Protein AF-A0A2R6AMW9-F1 (afdb_monomer_lite)

Foldseek 3Di:
DDDPVVVVVVVVVVVVVVVPPPPPPPPVPPPPDDDDDDPDPDDDDDDDPPPDDDKDKDFDWWPPNVCPVVVVVCCVVVVDPDDDPVRCLVRTQDDPVVLVVVVVVCVVVPWDWDDADPSSGITITD

Radius of gyration: 27.25 Å; chains: 1; bounding box: 73×65×47 Å

Secondary structure (DSSP, 8-state):
---HHHHHHHHHHHHHHHTTS----------PPPP-SS---S----PPPTT----EEEEPPPTTGGGHHHHHHHHHTTSSPPPPHHHHHHHHSPPHHHHHHHHHHHHHTT--EEEE-TTSSEEEE-

InterPro domains:
  IPR015366 Peptidase S53, activation domain [PF09286] (45-123)

Organism: NCBI:txid1978157

Sequence (126 aa):
MFKPLSFVVLVIIASMVIATAPSASGSLGYTQASYVGPPLLGSAIKPLPANSEVWLSFFLPPSNSSSINFVAEQVSLKHFHPLSQDGLLGYYAPNQSEFNGVIHFLNSHGFKIVYVSPDRFSIEGY

Structure (mmCIF, N/CA/C/O backbone):
data_AF-A0A2R6AMW9-F1
#
_entry.id   AF-A0A2R6AMW9-F1
#
loop_
_atom_site.group_PDB
_atom_site.id
_atom_site.type_symbol
_atom_site.label_atom_id
_atom_site.label_alt_id
_atom_site.label_comp_id
_atom_site.label_asym_id
_atom_site.label_entity_id
_atom_site.label_seq_id
_atom_site.pdbx_PDB_ins_code
_atom_site.Cartn_x
_atom_site.Cartn_y
_atom_site.Cartn_z
_atom_site.occupancy
_atom_site.B_iso_or_equiv
_atom_site.auth_seq_id
_atom_site.auth_comp_id
_atom_site.auth_asym_id
_atom_site.auth_atom_id
_atom_site.pdbx_PDB_model_num
ATOM 1 N N . MET A 1 1 ? -53.251 40.409 -18.960 1.00 50.78 1 MET A N 1
ATOM 2 C CA . MET A 1 1 ? -54.215 40.466 -17.838 1.00 50.78 1 MET A CA 1
ATOM 3 C C . MET A 1 1 ? -54.373 39.055 -17.277 1.00 50.78 1 MET A C 1
ATOM 5 O O . MET A 1 1 ? -55.205 38.296 -17.757 1.00 50.78 1 MET A O 1
ATOM 9 N N . PHE A 1 2 ? -53.490 38.650 -16.358 1.00 47.31 2 PHE A N 1
ATOM 10 C CA . PHE A 1 2 ? -53.540 37.319 -15.743 1.00 47.31 2 PHE A CA 1
ATOM 11 C C . PHE A 1 2 ? -54.635 37.311 -14.673 1.00 47.31 2 PHE A C 1
ATOM 13 O O . PHE A 1 2 ? -54.613 38.133 -13.760 1.00 47.31 2 PHE A O 1
ATOM 20 N N . LYS A 1 3 ? -55.638 36.437 -14.824 1.00 47.47 3 LYS A N 1
ATOM 21 C CA . LYS A 1 3 ? -56.741 36.312 -13.862 1.00 47.47 3 LYS A CA 1
ATOM 22 C C . LYS A 1 3 ? -56.175 35.840 -12.511 1.00 47.47 3 LYS A C 1
ATOM 24 O O . LYS A 1 3 ? -55.415 34.871 -12.507 1.00 47.47 3 LYS A O 1
ATOM 29 N N . PRO A 1 4 ? -56.564 36.454 -11.377 1.00 55.94 4 PRO A N 1
ATOM 30 C CA . PRO A 1 4 ? -56.009 36.136 -10.055 1.00 55.94 4 PRO A CA 1
ATOM 31 C C . PRO A 1 4 ? -56.191 34.658 -9.676 1.00 55.94 4 PRO A C 1
ATOM 33 O O . PRO A 1 4 ? -55.350 34.081 -8.996 1.00 55.94 4 PRO A O 1
ATOM 36 N N . LEU A 1 5 ? -57.228 34.007 -10.213 1.00 54.59 5 LEU A N 1
ATOM 37 C CA . LEU A 1 5 ? -57.498 32.585 -10.008 1.00 54.59 5 LEU A CA 1
ATOM 38 C C . LEU A 1 5 ? -56.435 31.661 -10.641 1.00 54.59 5 LEU A C 1
ATOM 40 O O . LEU A 1 5 ? -56.104 30.630 -10.068 1.00 54.59 5 LEU A O 1
ATOM 44 N N . SER A 1 6 ? -55.855 32.034 -11.789 1.00 56.38 6 SER A N 1
ATOM 45 C CA . SER A 1 6 ? -54.828 31.223 -12.467 1.00 56.38 6 SER A CA 1
ATOM 46 C C . SER A 1 6 ? -53.466 31.293 -11.778 1.00 56.38 6 SER A C 1
ATOM 48 O O . SER A 1 6 ? -52.701 30.337 -11.851 1.00 56.38 6 SER A O 1
ATOM 50 N N . PHE A 1 7 ? -53.166 32.398 -11.088 1.00 56.16 7 PHE A N 1
ATOM 51 C CA . PHE A 1 7 ? -51.911 32.548 -10.349 1.00 56.16 7 PHE A CA 1
ATOM 52 C C . PHE A 1 7 ? -51.933 31.747 -9.038 1.00 56.16 7 PHE A C 1
ATOM 54 O O . PHE A 1 7 ? -50.959 31.083 -8.703 1.00 56.16 7 PHE A O 1
ATOM 61 N N . VAL A 1 8 ? -53.075 31.725 -8.340 1.00 58.75 8 VAL A N 1
ATOM 62 C CA . VAL A 1 8 ? -53.251 30.959 -7.091 1.00 58.75 8 VAL A CA 1
ATOM 63 C C . VAL A 1 8 ? -53.162 29.450 -7.338 1.00 58.75 8 VAL A C 1
ATOM 65 O O . VAL A 1 8 ? -52.490 28.748 -6.587 1.00 58.75 8 VAL A O 1
ATOM 68 N N . VAL A 1 9 ? -53.761 28.948 -8.424 1.00 60.34 9 VAL A N 1
ATOM 69 C CA . VAL A 1 9 ? -53.670 27.522 -8.790 1.00 60.34 9 VAL A CA 1
ATOM 70 C C . VAL A 1 9 ? -52.227 27.118 -9.121 1.00 60.34 9 VAL A C 1
ATOM 72 O O . VAL A 1 9 ? -51.785 26.051 -8.704 1.00 60.34 9 VAL A O 1
ATOM 75 N N . LEU A 1 10 ? -51.458 27.986 -9.789 1.00 57.78 10 LEU A N 1
ATOM 76 C CA . LEU A 1 10 ? -50.048 27.725 -10.097 1.00 57.78 10 LEU A CA 1
ATOM 77 C C . LEU A 1 10 ? -49.183 27.649 -8.824 1.00 57.78 10 LEU A C 1
ATOM 79 O O . LEU A 1 10 ? -48.330 26.771 -8.711 1.00 57.78 10 LEU A O 1
ATOM 83 N N . VAL A 1 11 ? -49.430 28.530 -7.848 1.00 59.19 11 VAL A N 1
ATOM 84 C CA . VAL A 1 11 ? -48.707 28.546 -6.564 1.00 59.19 11 VAL A CA 1
ATOM 85 C C . VAL A 1 11 ? -49.035 27.311 -5.718 1.00 59.19 11 VAL A C 1
ATOM 87 O O . VAL A 1 11 ? -48.135 26.752 -5.093 1.00 59.19 11 VAL A O 1
ATOM 90 N N . ILE A 1 12 ? -50.283 26.830 -5.738 1.00 58.59 12 ILE A N 1
ATOM 91 C CA . ILE A 1 12 ? -50.689 25.614 -5.010 1.00 58.59 12 ILE A CA 1
ATOM 92 C C . ILE A 1 12 ? -50.063 24.357 -5.635 1.00 58.59 12 ILE A C 1
ATOM 94 O O . ILE A 1 12 ? -49.555 23.497 -4.919 1.00 58.59 12 ILE A O 1
ATOM 98 N N . ILE A 1 13 ? -50.018 24.265 -6.968 1.00 57.38 13 ILE A N 1
ATOM 99 C CA . ILE A 1 13 ? -49.381 23.129 -7.652 1.00 57.38 13 ILE A CA 1
ATOM 100 C C . ILE A 1 13 ? -47.861 23.141 -7.417 1.00 57.38 13 ILE A C 1
ATOM 102 O O . ILE A 1 13 ? -47.284 22.100 -7.113 1.00 57.38 13 ILE A O 1
ATOM 106 N N . ALA A 1 14 ? -47.212 24.310 -7.464 1.00 54.66 14 ALA A N 1
ATOM 107 C CA . ALA A 1 14 ? -45.779 24.425 -7.186 1.00 54.66 14 ALA A CA 1
ATOM 108 C C . ALA A 1 14 ? -45.419 24.065 -5.731 1.00 54.66 14 ALA A C 1
ATOM 110 O O . ALA A 1 14 ? -44.374 23.465 -5.490 1.00 54.66 14 ALA A O 1
ATOM 111 N N . SER A 1 15 ? -46.289 24.372 -4.763 1.00 52.66 15 SER A N 1
ATOM 112 C CA . SER A 1 15 ? -46.067 24.022 -3.352 1.00 52.66 15 SER A CA 1
ATOM 113 C C . SER A 1 15 ? -46.377 22.553 -3.029 1.00 52.66 15 SER A C 1
ATOM 115 O O . SER A 1 15 ? -45.701 21.980 -2.176 1.00 52.66 15 SER A O 1
ATOM 117 N N . MET A 1 16 ? -47.293 21.892 -3.752 1.00 48.72 16 MET A N 1
ATOM 118 C CA . MET A 1 16 ? -47.496 20.437 -3.629 1.00 48.72 16 MET A CA 1
ATOM 119 C C . MET A 1 16 ? -46.344 19.612 -4.218 1.00 48.72 16 MET A C 1
ATOM 121 O O . MET A 1 16 ? -46.043 18.548 -3.686 1.00 48.72 16 MET A O 1
ATOM 125 N N . VAL A 1 17 ? -45.663 20.094 -5.263 1.00 48.03 17 VAL A N 1
ATOM 126 C CA . VAL A 1 17 ? -44.529 19.368 -5.873 1.00 48.03 17 VAL A CA 1
ATOM 127 C C . VAL A 1 17 ? -43.265 19.422 -5.000 1.00 48.03 17 VAL A C 1
ATOM 129 O O . VAL A 1 17 ? -42.453 18.502 -5.037 1.00 48.03 17 VAL A O 1
ATOM 132 N N . ILE A 1 18 ? -43.114 20.442 -4.150 1.00 49.28 18 ILE A N 1
ATOM 133 C CA . ILE A 1 18 ? -41.973 20.546 -3.221 1.00 49.28 18 ILE A CA 1
ATOM 134 C C . ILE A 1 18 ? -42.156 19.629 -1.994 1.00 49.28 18 ILE A C 1
ATOM 136 O O . ILE A 1 18 ? -41.174 19.193 -1.398 1.00 49.28 18 ILE A O 1
ATOM 140 N N . ALA A 1 19 ? -43.394 19.260 -1.646 1.00 46.03 19 ALA A N 1
ATOM 141 C CA . ALA A 1 19 ? -43.697 18.441 -0.467 1.00 46.03 19 ALA A CA 1
ATOM 142 C C . ALA A 1 19 ? -43.541 16.920 -0.677 1.00 46.03 19 ALA A C 1
ATOM 144 O O . ALA A 1 19 ? -43.669 16.160 0.280 1.00 46.03 19 ALA A O 1
ATOM 145 N N . THR A 1 20 ? -43.251 16.462 -1.899 1.00 45.81 20 THR A N 1
ATOM 146 C CA . THR A 1 20 ? -42.998 15.041 -2.203 1.00 45.81 20 THR A CA 1
ATOM 147 C C . THR A 1 20 ? -41.570 14.776 -2.662 1.00 45.81 20 THR A C 1
ATOM 149 O O . THR A 1 20 ? -41.310 13.742 -3.278 1.00 45.81 20 THR A O 1
ATOM 152 N N . ALA A 1 21 ? -40.629 15.679 -2.370 1.00 46.22 21 ALA A N 1
ATOM 153 C CA . ALA A 1 21 ? -39.230 15.291 -2.386 1.00 46.22 21 ALA A CA 1
ATOM 154 C C . ALA A 1 21 ? -39.078 14.176 -1.339 1.00 46.22 21 ALA A C 1
ATOM 156 O O . ALA A 1 21 ? -39.363 14.427 -0.164 1.00 46.22 21 ALA A O 1
ATOM 157 N N . PRO A 1 22 ? -38.712 12.941 -1.729 1.00 44.66 22 PRO A N 1
ATOM 158 C CA . PRO A 1 22 ? -38.438 11.915 -0.748 1.00 44.66 22 PRO A CA 1
ATOM 159 C C . PRO A 1 22 ? -37.353 12.482 0.153 1.00 44.66 22 PRO A C 1
ATOM 161 O O . PRO A 1 22 ? -36.276 12.852 -0.321 1.00 44.66 22 PRO A O 1
ATOM 164 N N . SER A 1 23 ? -37.663 12.603 1.441 1.00 47.06 23 SER A N 1
ATOM 165 C CA . SER A 1 23 ? -36.664 12.779 2.476 1.00 47.06 23 SER A CA 1
ATOM 166 C C . SER A 1 23 ? -35.683 11.639 2.266 1.00 47.06 23 SER A C 1
ATOM 168 O O . SER A 1 23 ? -35.961 10.499 2.636 1.00 47.06 23 SER A O 1
ATOM 170 N N . ALA A 1 24 ? -34.571 11.912 1.591 1.00 46.44 24 ALA A N 1
ATOM 171 C CA . ALA A 1 24 ? -33.464 10.992 1.496 1.00 46.44 24 ALA A CA 1
ATOM 172 C C . ALA A 1 24 ? -32.824 10.959 2.886 1.00 46.44 24 ALA A C 1
ATOM 174 O O . ALA A 1 24 ? -31.724 11.454 3.105 1.00 46.44 24 ALA A O 1
ATOM 175 N N . SER A 1 25 ? -33.526 10.365 3.852 1.00 44.81 25 SER A N 1
ATOM 176 C CA . SER A 1 25 ? -32.913 9.712 4.994 1.00 44.81 25 SER A CA 1
ATOM 177 C C . SER A 1 25 ? -32.211 8.478 4.439 1.00 44.81 25 SER A C 1
ATOM 179 O O . SER A 1 25 ? -32.630 7.340 4.647 1.00 44.81 25 SER A O 1
ATOM 181 N N . GLY A 1 26 ? -31.167 8.724 3.647 1.00 41.44 26 GLY A N 1
ATOM 182 C CA . GLY A 1 26 ? -30.138 7.750 3.395 1.00 41.44 26 GLY A CA 1
ATOM 183 C C . GLY A 1 26 ? -29.526 7.470 4.751 1.00 41.44 26 GLY A C 1
ATOM 184 O O . GLY A 1 26 ? -28.659 8.203 5.215 1.00 41.44 26 GLY A O 1
ATOM 185 N N . SER A 1 27 ? -30.004 6.418 5.412 1.00 40.25 27 SER A N 1
ATOM 186 C CA . SER A 1 27 ? -29.103 5.631 6.234 1.00 40.25 27 SER A CA 1
ATOM 187 C C . SER A 1 27 ? -27.891 5.393 5.340 1.00 40.25 27 SER A C 1
ATOM 189 O O . SER A 1 27 ? -28.028 4.806 4.264 1.00 40.25 27 SER A O 1
ATOM 191 N N . LEU A 1 28 ? -26.742 5.954 5.723 1.00 43.16 28 LEU A N 1
ATOM 192 C CA . LEU A 1 28 ? -25.461 5.531 5.185 1.00 43.16 28 LEU A CA 1
ATOM 193 C C . LEU A 1 28 ? -25.381 4.053 5.551 1.00 43.16 28 LEU A C 1
ATOM 195 O O . LEU A 1 28 ? -25.000 3.697 6.663 1.00 43.16 28 LEU A O 1
ATOM 199 N N . GLY A 1 29 ? -25.896 3.199 4.670 1.00 38.44 29 GLY A N 1
ATOM 200 C CA . GLY A 1 29 ? -25.776 1.766 4.784 1.00 38.44 29 GLY A CA 1
ATOM 201 C C . GLY A 1 29 ? -24.298 1.496 4.646 1.00 38.44 29 GLY A C 1
ATOM 202 O O . GLY A 1 29 ? -23.795 1.393 3.532 1.00 38.44 29 GLY A O 1
ATOM 203 N N . TYR A 1 30 ? -23.587 1.484 5.771 1.00 46.25 30 TYR A N 1
ATOM 204 C CA . TYR A 1 30 ? -22.224 1.004 5.810 1.00 46.25 30 TYR A CA 1
ATOM 205 C C . TYR A 1 30 ? -22.290 -0.410 5.251 1.00 46.25 30 TYR A C 1
ATOM 207 O O . TYR A 1 30 ? -22.911 -1.290 5.852 1.00 46.25 30 TYR A O 1
ATOM 215 N N . THR A 1 31 ? -21.736 -0.599 4.055 1.00 53.28 31 THR A N 1
ATOM 216 C CA . THR A 1 31 ? -21.535 -1.921 3.478 1.00 53.28 31 THR A CA 1
ATOM 217 C C . THR A 1 31 ? -20.801 -2.731 4.535 1.00 53.28 31 THR A C 1
ATOM 219 O O . THR A 1 31 ? -19.644 -2.445 4.840 1.00 53.28 31 THR A O 1
ATOM 222 N N . GLN A 1 32 ? -21.501 -3.669 5.177 1.00 58.66 32 GLN A N 1
ATOM 223 C CA . GLN A 1 32 ? -20.897 -4.497 6.212 1.00 58.66 32 GLN A CA 1
ATOM 224 C C . GLN A 1 32 ? -19.759 -5.288 5.566 1.00 58.66 32 GLN A C 1
ATOM 226 O O . GLN A 1 32 ? -19.923 -5.835 4.473 1.00 58.66 32 GLN A O 1
ATOM 231 N N . ALA A 1 33 ? -18.596 -5.311 6.217 1.00 65.44 33 ALA A N 1
ATOM 232 C CA . ALA A 1 33 ? -17.456 -6.073 5.733 1.00 65.44 33 ALA A CA 1
ATOM 233 C C . ALA A 1 33 ? -17.858 -7.551 5.597 1.00 65.44 33 ALA A C 1
ATOM 235 O O . ALA A 1 33 ? -18.293 -8.175 6.565 1.00 65.44 33 ALA A O 1
ATOM 236 N N . SER A 1 34 ? -17.734 -8.104 4.389 1.00 75.19 34 SER A N 1
ATOM 237 C CA . SER A 1 34 ? -17.965 -9.527 4.143 1.00 75.19 34 SER A CA 1
ATOM 238 C C . SER A 1 34 ? -16.651 -10.277 4.290 1.00 75.19 34 SER A C 1
ATOM 240 O O . SER A 1 34 ? -15.639 -9.879 3.716 1.00 75.19 34 SER A O 1
ATOM 242 N N . TYR A 1 35 ? -16.664 -11.385 5.026 1.00 78.94 35 TYR A N 1
ATOM 243 C CA . TYR A 1 35 ? -15.519 -12.285 5.084 1.00 78.94 35 TYR A CA 1
ATOM 244 C C . TYR A 1 35 ? -15.261 -12.887 3.693 1.00 78.94 35 TYR A C 1
ATOM 246 O O . TYR A 1 35 ? -16.167 -13.451 3.077 1.00 78.94 35 TYR A O 1
ATOM 254 N N . VAL A 1 36 ? -14.027 -12.756 3.204 1.00 81.56 36 VAL A N 1
ATOM 255 C CA . VAL A 1 36 ? -13.561 -13.350 1.946 1.00 81.56 36 VAL A CA 1
ATOM 256 C C . VAL A 1 36 ? -12.468 -14.355 2.295 1.00 81.56 36 VAL A C 1
ATOM 258 O O . VAL A 1 36 ? -11.356 -13.975 2.650 1.00 81.56 36 VAL A O 1
ATOM 261 N N . GLY A 1 37 ? -12.791 -15.645 2.239 1.00 83.81 37 GLY A N 1
ATOM 262 C CA . GLY A 1 37 ? -11.866 -16.723 2.581 1.00 83.81 37 GLY A CA 1
ATOM 263 C C . GLY A 1 37 ? -12.541 -18.097 2.582 1.00 83.81 37 GLY A C 1
ATOM 264 O O . GLY A 1 37 ? -13.732 -18.197 2.269 1.00 83.81 37 GLY A O 1
ATOM 265 N N . PRO A 1 38 ? -11.799 -19.169 2.908 1.00 88.50 38 PRO A N 1
ATOM 266 C CA . PRO A 1 38 ? -12.367 -20.504 3.067 1.00 88.50 38 PRO A CA 1
ATOM 267 C C . PRO A 1 38 ? -13.474 -20.512 4.127 1.00 88.50 38 PRO A C 1
ATOM 269 O O . PRO A 1 38 ? -13.379 -19.756 5.091 1.00 88.50 38 PRO A O 1
ATOM 272 N N . PRO A 1 39 ? -14.495 -21.379 4.014 1.00 88.38 39 PRO A N 1
ATOM 273 C CA . PRO A 1 39 ? -15.532 -21.481 5.032 1.00 88.38 39 PRO A CA 1
ATOM 274 C C . PRO A 1 39 ? -14.925 -21.614 6.429 1.00 88.38 39 PRO A C 1
ATOM 276 O O . PRO A 1 39 ? -14.091 -22.488 6.673 1.00 88.38 39 PRO A O 1
ATOM 279 N N . LEU A 1 40 ? -15.339 -20.736 7.342 1.00 85.94 40 LEU A N 1
ATOM 280 C CA . LEU A 1 40 ? -14.896 -20.803 8.726 1.00 85.94 40 LEU A CA 1
ATOM 281 C C . LEU A 1 40 ? -15.449 -22.090 9.344 1.00 85.94 40 LEU A C 1
ATOM 283 O O . LEU A 1 40 ? -16.658 -22.246 9.514 1.00 85.94 40 LEU A O 1
ATOM 287 N N . LEU A 1 41 ? -14.558 -23.029 9.658 1.00 86.38 41 LEU A N 1
ATOM 288 C CA . LEU A 1 41 ? -14.917 -24.261 10.346 1.00 86.38 41 LEU A CA 1
ATOM 289 C C . LEU A 1 41 ? -15.056 -23.950 11.839 1.00 86.38 41 LEU A C 1
ATOM 291 O O . LEU A 1 41 ? -14.063 -23.767 12.538 1.00 86.38 41 LEU A O 1
ATOM 295 N N . GLY A 1 42 ? -16.290 -23.849 12.329 1.00 86.31 42 GLY A N 1
ATOM 296 C CA . GLY A 1 42 ? -16.563 -23.597 13.742 1.00 86.31 42 GLY A CA 1
ATOM 297 C C . GLY A 1 42 ? -17.898 -22.903 13.984 1.00 86.31 42 GLY A C 1
ATOM 298 O O . GLY A 1 42 ? -18.632 -22.575 13.057 1.00 86.31 42 GLY A O 1
ATOM 299 N N . SER A 1 43 ? -18.217 -22.686 15.258 1.00 85.75 43 SER A N 1
ATOM 300 C CA . SER A 1 43 ? -19.360 -21.870 15.677 1.00 85.75 43 SER A CA 1
ATOM 301 C C . SER A 1 43 ? -18.870 -20.499 16.130 1.00 85.75 43 SER A C 1
ATOM 303 O O . SER A 1 43 ? -17.880 -20.408 16.857 1.00 85.75 43 SER A O 1
ATOM 305 N N . ALA A 1 44 ? -19.562 -19.433 15.721 1.00 83.38 44 ALA A N 1
ATOM 306 C CA . ALA A 1 44 ? -19.311 -18.102 16.261 1.00 83.38 44 ALA A CA 1
ATOM 307 C C . ALA A 1 44 ? -19.532 -18.120 17.783 1.00 83.38 44 ALA A C 1
ATOM 309 O O . ALA A 1 44 ? -20.570 -18.583 18.250 1.00 83.38 44 ALA A O 1
ATOM 310 N N . ILE A 1 45 ? -18.550 -17.645 18.554 1.00 83.62 45 ILE A N 1
ATOM 311 C CA . ILE A 1 45 ? -18.611 -17.694 20.022 1.00 83.62 45 ILE A CA 1
ATOM 312 C C . ILE A 1 45 ? -19.315 -16.448 20.566 1.00 83.62 45 ILE A C 1
ATOM 314 O O . ILE A 1 45 ? -20.340 -16.545 21.234 1.00 83.62 45 ILE A O 1
ATOM 318 N N . LYS A 1 46 ? -18.749 -15.265 20.304 1.00 86.69 46 LYS A N 1
ATOM 319 C CA . LYS A 1 46 ? -19.268 -13.969 20.757 1.00 86.69 46 LYS A CA 1
ATOM 320 C C . LYS A 1 46 ? -18.704 -12.831 19.897 1.00 86.69 46 LYS A C 1
ATOM 322 O O . LYS A 1 46 ? -17.609 -13.000 19.355 1.00 86.69 46 LYS A O 1
ATOM 327 N N . PRO A 1 47 ? -19.394 -11.680 1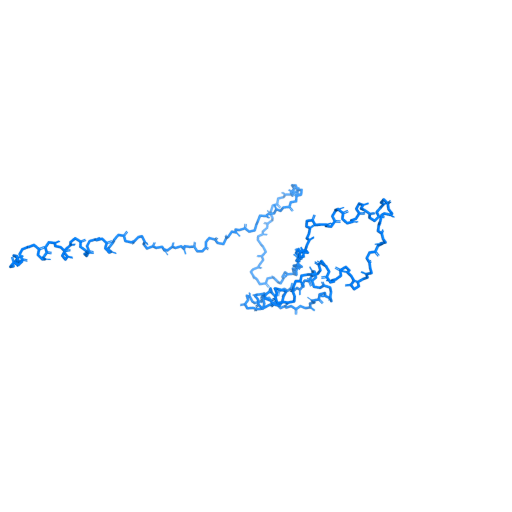9.799 1.00 84.06 47 PRO A N 1
ATOM 328 C CA . PRO A 1 47 ? -18.827 -10.481 19.193 1.00 84.06 47 PRO A CA 1
ATOM 329 C C . PRO A 1 47 ? -17.555 -10.035 19.918 1.00 84.06 47 PRO A C 1
ATOM 331 O O . PRO A 1 47 ? -17.410 -10.240 21.130 1.00 84.06 47 PRO A O 1
ATOM 334 N N . LEU A 1 48 ? -16.648 -9.401 19.179 1.00 86.25 48 LEU A N 1
ATOM 335 C CA . LEU A 1 48 ? -15.496 -8.739 19.775 1.00 86.25 48 LEU A CA 1
ATOM 336 C C . LEU A 1 48 ? -15.986 -7.575 20.668 1.00 86.25 48 LEU A C 1
ATOM 338 O O . LEU A 1 48 ? -16.908 -6.862 20.264 1.00 86.25 48 LEU A O 1
ATOM 342 N N . PRO A 1 49 ? -15.429 -7.377 21.879 1.00 90.25 49 PRO A N 1
ATOM 343 C CA . PRO A 1 49 ? -15.753 -6.214 22.702 1.00 90.25 49 PRO A CA 1
ATOM 344 C C . PRO A 1 49 ? -15.525 -4.899 21.945 1.00 90.25 49 PRO A C 1
ATOM 346 O O . PRO A 1 49 ? -14.552 -4.770 21.209 1.00 90.25 49 PRO A O 1
ATOM 349 N N . ALA A 1 50 ? -16.385 -3.903 22.173 1.00 83.25 50 ALA A N 1
ATOM 350 C CA . ALA A 1 50 ? -16.366 -2.643 21.418 1.00 83.25 50 ALA A CA 1
ATOM 351 C C . ALA A 1 50 ? -15.048 -1.846 21.525 1.00 83.25 50 ALA A C 1
ATOM 353 O O . ALA A 1 50 ? -14.753 -1.050 20.645 1.00 83.25 50 ALA A O 1
ATOM 354 N N . ASN A 1 51 ? -14.260 -2.075 22.581 1.00 84.94 51 ASN A N 1
ATOM 355 C CA . ASN A 1 51 ? -13.006 -1.361 22.852 1.00 84.94 51 ASN A CA 1
ATOM 356 C C . ASN A 1 51 ? -11.762 -2.234 22.626 1.00 84.94 51 ASN A C 1
ATOM 358 O O . ASN A 1 51 ? -10.690 -1.927 23.142 1.00 84.94 51 ASN A O 1
ATOM 362 N N . SER A 1 52 ? -11.904 -3.375 21.954 1.00 87.94 52 SER A N 1
ATOM 363 C CA . SER A 1 52 ? -10.748 -4.190 21.597 1.00 87.94 52 SER A CA 1
ATOM 364 C C . SER A 1 52 ? -9.999 -3.535 20.443 1.00 87.94 52 SER A C 1
ATOM 366 O O . SER A 1 52 ? -10.566 -3.366 19.368 1.00 87.94 52 SER A O 1
ATOM 368 N N . GLU A 1 53 ? -8.728 -3.196 20.662 1.00 87.56 53 GLU A N 1
ATOM 369 C CA . GLU A 1 53 ? -7.839 -2.756 19.586 1.00 87.56 53 GLU A CA 1
ATOM 370 C C . GLU A 1 53 ? -7.673 -3.889 18.568 1.00 87.56 53 GLU A C 1
ATOM 372 O O . GLU A 1 53 ? -7.410 -5.042 18.929 1.00 87.56 53 GLU A O 1
ATOM 377 N N . VAL A 1 54 ? -7.849 -3.562 17.289 1.00 89.50 54 VAL A N 1
ATOM 378 C CA . VAL A 1 54 ? -7.671 -4.499 16.181 1.00 89.50 54 VAL A CA 1
ATOM 379 C C . VAL A 1 54 ? -6.592 -3.943 15.279 1.00 89.50 54 VAL A C 1
ATOM 381 O O . VAL A 1 54 ? -6.764 -2.890 14.677 1.00 89.50 54 VAL A O 1
ATOM 384 N N . TRP A 1 55 ? -5.494 -4.679 15.158 1.00 91.56 55 TRP A N 1
ATOM 385 C CA . TRP A 1 55 ? -4.467 -4.347 14.185 1.00 91.56 55 TRP A CA 1
ATOM 386 C C . TRP A 1 55 ? -4.962 -4.657 12.777 1.00 91.56 55 TRP A C 1
ATOM 388 O O . TRP A 1 55 ? -5.339 -5.794 12.482 1.00 91.56 55 TRP A O 1
ATOM 398 N N . LEU A 1 56 ? -4.933 -3.656 11.906 1.00 92.81 56 LEU A N 1
ATOM 399 C CA . LEU A 1 56 ? -5.300 -3.773 10.506 1.00 92.81 56 LEU A CA 1
ATOM 400 C C . LEU A 1 56 ? -4.119 -3.386 9.617 1.00 92.81 56 LEU A C 1
ATOM 402 O O . LEU A 1 56 ? -3.418 -2.402 9.857 1.00 92.81 56 LEU A O 1
ATOM 406 N N . SER A 1 57 ? -3.949 -4.163 8.552 1.00 94.75 57 SER A N 1
ATOM 407 C CA . SER A 1 57 ? -3.011 -3.879 7.470 1.00 94.75 57 SER A CA 1
ATOM 408 C C . SER A 1 57 ? -3.807 -3.521 6.221 1.00 94.75 57 SER A C 1
ATOM 410 O O . SER A 1 57 ? -4.605 -4.319 5.725 1.00 94.75 57 SER A O 1
ATOM 412 N N . PHE A 1 58 ? -3.594 -2.312 5.717 1.00 94.12 58 PHE A N 1
ATOM 413 C CA . PHE A 1 58 ? -4.236 -1.782 4.525 1.00 94.12 58 PHE A CA 1
ATOM 414 C C . PHE A 1 58 ? -3.266 -1.890 3.354 1.00 94.12 58 PHE A C 1
ATOM 416 O O . PHE A 1 58 ? -2.251 -1.195 3.314 1.00 94.12 58 PHE A O 1
ATOM 423 N N . PHE A 1 59 ? -3.597 -2.748 2.392 1.00 94.00 59 PHE A N 1
ATOM 424 C CA . PHE A 1 59 ? -2.816 -2.914 1.171 1.00 94.00 59 PHE A CA 1
ATOM 425 C C . PHE A 1 59 ? -3.412 -2.074 0.048 1.00 94.00 59 PHE A C 1
ATOM 427 O O . PHE A 1 59 ? -4.592 -2.217 -0.282 1.00 94.00 59 PHE A O 1
ATOM 434 N N . LEU A 1 60 ? -2.596 -1.207 -0.546 1.00 93.00 60 LEU A N 1
ATOM 435 C CA . LEU A 1 60 ? -3.011 -0.400 -1.686 1.00 93.00 60 LEU A CA 1
ATOM 436 C C . LEU A 1 60 ? -2.675 -1.117 -2.998 1.00 93.00 60 LEU A C 1
ATOM 438 O O . LEU A 1 60 ? -1.587 -1.685 -3.130 1.00 93.00 60 LEU A O 1
ATOM 442 N N . PRO A 1 61 ? -3.579 -1.086 -3.991 1.00 91.75 61 PRO A N 1
ATOM 443 C CA . PRO A 1 61 ? -3.292 -1.658 -5.295 1.00 91.75 61 PRO A CA 1
ATOM 444 C C . PRO A 1 61 ? -2.215 -0.837 -6.029 1.00 91.75 61 PRO A C 1
ATOM 446 O O . PRO A 1 61 ? -2.159 0.384 -5.871 1.00 91.75 61 PRO A O 1
ATOM 449 N N . PRO A 1 62 ? -1.385 -1.471 -6.876 1.00 92.31 62 PRO A N 1
ATOM 450 C CA . PRO A 1 62 ? -0.438 -0.750 -7.718 1.00 92.31 62 PRO A CA 1
ATOM 451 C C . PRO A 1 62 ? -1.144 0.113 -8.765 1.00 92.31 62 PRO A C 1
ATOM 453 O O . PRO A 1 62 ? -2.108 -0.335 -9.391 1.00 92.31 62 PRO A O 1
ATOM 456 N N . SER A 1 63 ? -0.599 1.306 -9.027 1.00 90.38 63 SER A N 1
ATOM 457 C CA . SER A 1 63 ? -1.159 2.289 -9.972 1.00 90.38 63 SER A CA 1
ATOM 458 C C . SER A 1 63 ? -1.363 1.708 -11.378 1.00 90.38 63 SER A C 1
ATOM 460 O O . SER A 1 63 ? -2.400 1.913 -11.999 1.00 90.38 63 SER A O 1
ATOM 462 N N . ASN A 1 64 ? -0.395 0.919 -11.861 1.00 88.12 64 ASN A N 1
ATOM 463 C CA . ASN A 1 64 ? -0.414 0.291 -13.187 1.00 88.12 64 ASN A CA 1
ATOM 464 C C . ASN A 1 64 ? -0.586 -1.237 -13.109 1.00 88.12 64 ASN A C 1
ATOM 466 O O . ASN A 1 64 ? 0.089 -1.990 -13.807 1.00 88.12 64 ASN A O 1
ATOM 470 N N . SER A 1 65 ? -1.481 -1.719 -12.243 1.00 88.25 65 SER A N 1
ATOM 471 C CA . SER A 1 65 ? -1.691 -3.159 -12.007 1.00 88.25 65 SER A CA 1
A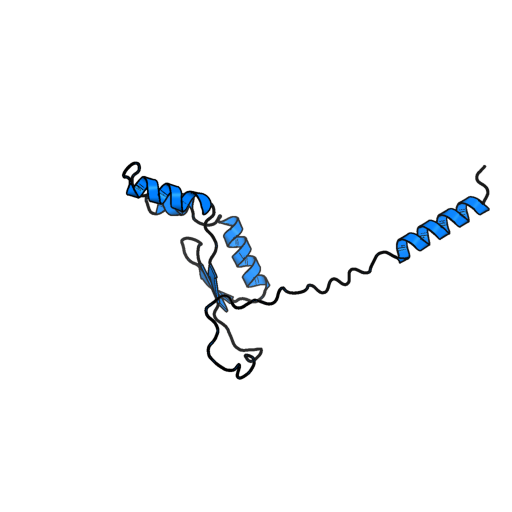TOM 472 C C . SER A 1 65 ? -1.918 -3.986 -13.283 1.00 88.25 65 SER A C 1
ATOM 474 O O . SER A 1 65 ? -1.419 -5.107 -13.390 1.00 88.25 65 SER A O 1
ATOM 476 N N . SER A 1 66 ? -2.604 -3.426 -14.284 1.00 88.31 66 SER A N 1
ATOM 477 C CA . SER A 1 66 ? -2.945 -4.123 -15.530 1.00 88.31 66 SER A CA 1
ATOM 478 C C . SER A 1 66 ? -1.733 -4.511 -16.381 1.00 88.31 66 SER A C 1
ATOM 480 O O . SER A 1 66 ? -1.805 -5.495 -17.114 1.00 88.31 66 SER A O 1
ATOM 482 N N . SER A 1 67 ? -0.617 -3.776 -16.301 1.00 90.38 67 SER A N 1
ATOM 483 C CA . SER A 1 67 ? 0.572 -4.057 -17.117 1.00 90.38 67 SER A CA 1
ATOM 484 C C . SER A 1 67 ? 1.548 -5.034 -16.464 1.00 90.38 67 SER A C 1
ATOM 486 O O . SER A 1 67 ? 2.452 -5.511 -17.148 1.00 90.38 67 SER A O 1
ATOM 488 N N . ILE A 1 68 ? 1.384 -5.353 -15.174 1.00 91.31 68 ILE A N 1
ATOM 489 C CA . ILE A 1 68 ? 2.349 -6.163 -14.411 1.00 91.31 68 ILE A CA 1
ATOM 490 C C . ILE A 1 68 ? 2.577 -7.520 -15.076 1.00 91.31 68 ILE A C 1
ATOM 492 O O . ILE A 1 68 ? 3.722 -7.888 -15.330 1.00 91.31 68 ILE A O 1
ATOM 496 N N . ASN A 1 69 ? 1.499 -8.235 -15.409 1.00 91.19 69 ASN A N 1
ATOM 497 C CA . ASN A 1 69 ? 1.599 -9.569 -16.006 1.00 91.19 69 ASN A CA 1
ATOM 498 C C . ASN A 1 69 ? 2.281 -9.528 -17.377 1.00 91.19 69 ASN A C 1
ATOM 500 O O . ASN A 1 69 ? 3.143 -10.357 -17.653 1.00 91.19 69 ASN A O 1
ATOM 504 N N . PHE A 1 70 ? 1.948 -8.530 -18.200 1.00 92.12 70 PHE A N 1
ATOM 505 C CA . PHE A 1 70 ? 2.571 -8.349 -19.509 1.00 92.12 70 PHE A CA 1
ATOM 506 C C . PHE A 1 70 ? 4.074 -8.073 -19.381 1.00 92.1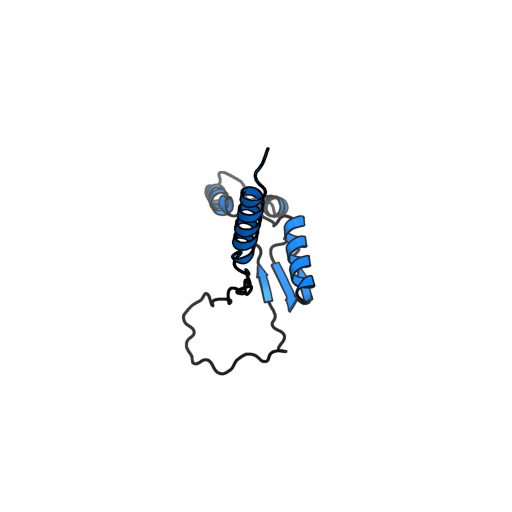2 70 PHE A C 1
ATOM 508 O O . PHE A 1 70 ? 4.885 -8.734 -20.022 1.00 92.12 70 PHE A O 1
ATOM 515 N N . VAL A 1 71 ? 4.470 -7.132 -18.519 1.00 91.44 71 VAL A N 1
ATOM 516 C CA . VAL A 1 71 ? 5.889 -6.805 -18.312 1.00 91.44 71 VAL A CA 1
ATOM 517 C C . VAL A 1 71 ? 6.648 -8.007 -17.748 1.00 91.44 71 VAL A C 1
ATOM 519 O 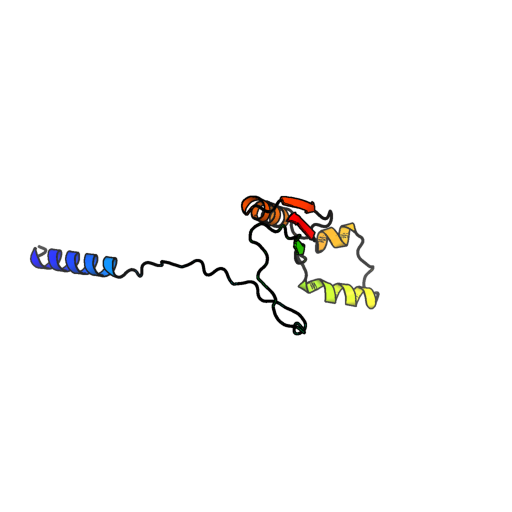O . VAL A 1 71 ? 7.734 -8.319 -18.234 1.00 91.44 71 VAL A O 1
ATOM 522 N N . ALA A 1 72 ? 6.073 -8.715 -16.773 1.00 92.56 72 ALA A N 1
ATOM 523 C CA . ALA A 1 72 ? 6.670 -9.917 -16.199 1.00 92.56 72 ALA A CA 1
ATOM 524 C C . ALA A 1 72 ? 6.892 -11.013 -17.256 1.00 92.56 72 ALA A C 1
ATOM 526 O O . ALA A 1 72 ? 7.965 -11.619 -17.298 1.00 92.56 72 ALA A O 1
ATOM 527 N N . GLU A 1 73 ? 5.924 -11.225 -18.150 1.00 94.50 73 GLU A N 1
ATOM 528 C CA . GLU A 1 73 ? 6.048 -12.171 -19.260 1.00 94.50 73 GLU A CA 1
ATOM 529 C C . GLU A 1 73 ? 7.191 -11.783 -20.203 1.00 94.50 73 GLU A C 1
ATOM 531 O O . GLU A 1 73 ? 8.055 -12.615 -20.487 1.00 94.50 73 GLU A O 1
ATOM 536 N N . GLN A 1 74 ? 7.263 -10.520 -20.633 1.00 94.62 74 GLN A N 1
ATOM 537 C CA . GLN A 1 74 ? 8.314 -10.069 -21.550 1.00 94.62 74 GLN A CA 1
ATOM 538 C C . GLN A 1 74 ? 9.720 -10.153 -20.934 1.00 94.62 74 GLN A C 1
ATOM 540 O O . GLN A 1 74 ? 10.689 -10.452 -21.637 1.00 94.62 74 GLN A O 1
ATOM 545 N N . VAL A 1 75 ? 9.845 -9.938 -19.620 1.00 94.38 75 VAL A N 1
ATOM 546 C CA . VAL A 1 75 ? 11.097 -10.175 -18.885 1.00 94.38 75 VAL A CA 1
ATOM 547 C C . VAL A 1 75 ? 11.435 -11.668 -18.861 1.00 94.38 75 VAL A C 1
ATOM 549 O O . VAL A 1 75 ? 12.585 -12.035 -19.100 1.00 94.38 75 VAL A O 1
ATOM 552 N N . SER A 1 76 ? 10.450 -12.547 -18.646 1.00 95.56 76 SER A N 1
ATOM 553 C CA . SER A 1 76 ? 10.667 -14.003 -18.666 1.00 95.56 76 SER A CA 1
ATOM 554 C C . SER A 1 76 ? 11.134 -14.510 -20.038 1.00 95.56 76 SER A C 1
ATOM 556 O O . SER A 1 76 ? 12.026 -15.356 -20.117 1.00 95.56 76 SER A O 1
ATOM 558 N N . LEU A 1 77 ? 10.604 -13.920 -21.117 1.00 97.38 77 LEU A N 1
ATOM 559 C CA . LEU A 1 77 ? 10.995 -14.182 -22.504 1.00 97.38 77 LEU A CA 1
ATOM 560 C C . LEU A 1 77 ? 12.334 -13.528 -22.882 1.00 97.38 77 LEU A C 1
ATOM 562 O O . LEU A 1 77 ? 12.804 -13.692 -24.005 1.00 97.38 77 LEU A O 1
ATOM 566 N N . LYS A 1 78 ? 12.973 -12.809 -21.949 1.00 94.81 78 LYS A N 1
ATOM 567 C CA . LYS A 1 78 ? 14.234 -12.077 -22.141 1.00 94.81 78 LYS A CA 1
ATOM 568 C C . LYS A 1 78 ? 14.160 -10.991 -23.221 1.00 94.81 78 LYS A C 1
ATOM 570 O O . LYS A 1 78 ? 15.190 -10.589 -23.754 1.00 94.81 78 LYS A O 1
ATOM 575 N N . HIS A 1 79 ? 12.961 -10.493 -23.529 1.00 93.69 79 HIS A N 1
ATOM 576 C CA . HIS A 1 79 ? 12.778 -9.350 -24.429 1.00 93.69 79 HIS A CA 1
ATOM 577 C C . HIS A 1 79 ? 13.145 -8.025 -23.748 1.00 93.69 79 HIS A C 1
ATOM 579 O O . HIS A 1 79 ? 13.601 -7.095 -24.411 1.00 93.69 79 HIS A O 1
ATOM 585 N N . PHE A 1 80 ? 12.999 -7.952 -22.421 1.00 88.00 80 PHE A N 1
ATOM 586 C CA . PHE A 1 80 ? 13.444 -6.827 -21.600 1.00 88.00 80 PHE A CA 1
ATOM 587 C C . PHE A 1 80 ? 14.252 -7.309 -20.400 1.00 88.00 80 PHE A C 1
ATOM 589 O O . PHE A 1 80 ? 14.071 -8.421 -19.903 1.00 88.00 80 PHE A O 1
ATOM 596 N N . HIS A 1 81 ? 15.120 -6.433 -19.901 1.00 92.19 81 HIS A N 1
ATOM 597 C CA . HIS A 1 81 ? 15.748 -6.638 -18.604 1.00 92.19 81 HIS A CA 1
ATOM 598 C C . HIS A 1 81 ? 14.728 -6.412 -17.477 1.00 92.19 81 HIS A C 1
ATOM 600 O O . HIS A 1 81 ? 13.828 -5.579 -17.634 1.00 92.19 81 HIS A O 1
ATOM 606 N N . PRO A 1 82 ? 14.869 -7.107 -16.332 1.00 92.19 82 PRO A N 1
ATOM 607 C CA . PRO A 1 82 ? 14.099 -6.791 -15.137 1.00 92.19 82 PRO A CA 1
ATOM 608 C C . PRO A 1 82 ? 14.231 -5.310 -14.769 1.00 92.19 82 PRO A C 1
ATOM 610 O O . PRO A 1 82 ? 15.312 -4.726 -14.877 1.00 92.19 82 PRO A O 1
ATOM 613 N N . LEU A 1 83 ? 13.130 -4.710 -14.318 1.00 90.25 83 LEU A N 1
ATOM 614 C CA . LEU A 1 83 ? 13.143 -3.340 -13.812 1.00 90.25 83 LEU A CA 1
ATOM 615 C C . LEU A 1 83 ? 14.023 -3.252 -12.557 1.00 90.25 83 LEU A C 1
ATOM 617 O O . LEU A 1 83 ? 13.995 -4.141 -11.704 1.00 90.25 83 LEU A O 1
ATOM 621 N N . SER A 1 84 ? 14.774 -2.156 -12.429 1.00 93.44 84 SER A N 1
ATOM 622 C CA . SER A 1 84 ? 15.424 -1.806 -11.164 1.00 93.44 84 SER A CA 1
ATOM 623 C C . SER A 1 84 ? 14.373 -1.505 -10.093 1.00 93.44 84 SER A C 1
ATOM 625 O O . SER A 1 84 ? 13.206 -1.259 -10.405 1.00 93.44 84 SER A O 1
ATOM 627 N N . GLN A 1 85 ? 14.787 -1.471 -8.826 1.00 90.88 85 GLN A N 1
ATOM 628 C CA . GLN A 1 85 ? 13.894 -1.107 -7.725 1.00 90.88 85 GLN A CA 1
ATOM 629 C C . GLN A 1 85 ? 13.246 0.269 -7.943 1.00 90.88 85 GLN A C 1
ATOM 631 O O . GLN A 1 85 ? 12.027 0.388 -7.848 1.00 90.88 85 GLN A O 1
ATOM 636 N N . ASP A 1 86 ? 14.026 1.280 -8.331 1.00 92.62 86 ASP A N 1
ATOM 637 C CA . ASP A 1 86 ? 13.495 2.617 -8.628 1.00 92.62 86 ASP A CA 1
ATOM 638 C C . ASP A 1 86 ? 12.532 2.606 -9.820 1.00 92.62 86 ASP A C 1
ATOM 640 O O . ASP A 1 86 ? 11.519 3.303 -9.807 1.00 92.62 86 ASP A O 1
ATOM 644 N N . GLY A 1 87 ? 12.803 1.775 -10.832 1.00 91.06 87 GLY A N 1
ATOM 645 C CA . GLY A 1 87 ? 11.895 1.568 -11.956 1.00 91.06 87 GLY A CA 1
ATOM 646 C C . GLY A 1 87 ? 10.571 0.946 -11.512 1.00 91.06 87 GLY A C 1
ATOM 647 O O . GLY A 1 87 ? 9.507 1.445 -11.864 1.00 91.06 87 GLY A O 1
ATOM 648 N N . LEU A 1 88 ? 10.612 -0.104 -10.689 1.00 91.56 88 LEU A N 1
ATOM 649 C CA . LEU A 1 88 ? 9.411 -0.739 -10.141 1.00 91.56 88 LEU A CA 1
ATOM 650 C C . LEU A 1 88 ? 8.567 0.256 -9.343 1.00 91.56 88 LEU A C 1
ATOM 652 O O . LEU A 1 88 ? 7.362 0.353 -9.568 1.00 91.56 88 LEU A O 1
ATOM 656 N N . LEU A 1 89 ? 9.197 1.024 -8.453 1.00 93.19 89 LEU A N 1
ATOM 657 C CA . LEU A 1 89 ? 8.500 2.022 -7.646 1.00 93.19 89 LEU A CA 1
ATOM 658 C C . LEU A 1 89 ? 7.972 3.179 -8.499 1.00 93.19 89 LEU A C 1
ATOM 660 O O . LEU A 1 89 ? 6.865 3.648 -8.261 1.00 93.19 89 LEU A O 1
ATOM 664 N N . GLY A 1 90 ? 8.711 3.611 -9.519 1.00 91.88 90 GLY A N 1
ATOM 665 C CA . GLY A 1 90 ? 8.261 4.651 -10.442 1.00 91.88 90 GLY A CA 1
ATOM 666 C C . GLY A 1 90 ? 7.029 4.249 -11.256 1.00 91.88 90 GLY A C 1
ATOM 667 O O . GLY A 1 90 ? 6.152 5.079 -11.480 1.00 91.88 90 GLY A O 1
ATOM 668 N N . TYR A 1 91 ? 6.937 2.983 -11.674 1.00 91.06 91 TYR A N 1
ATOM 669 C CA . TYR A 1 91 ? 5.824 2.494 -12.494 1.00 91.06 91 TYR A CA 1
ATOM 670 C C . TYR A 1 91 ? 4.625 2.003 -11.685 1.00 91.06 91 TYR A C 1
ATOM 672 O O . TYR A 1 91 ? 3.490 2.170 -12.132 1.00 91.06 91 TYR A O 1
ATOM 680 N N . TYR A 1 92 ? 4.847 1.363 -10.538 1.00 93.88 92 TYR A N 1
ATOM 681 C CA . TYR A 1 92 ? 3.798 0.595 -9.866 1.00 93.88 92 TYR A CA 1
ATOM 682 C C . TYR A 1 92 ? 3.427 1.106 -8.484 1.00 93.88 92 TYR A C 1
ATOM 684 O O . TYR A 1 92 ? 2.313 0.813 -8.048 1.00 93.88 92 TYR A O 1
ATOM 692 N N . ALA A 1 93 ? 4.294 1.857 -7.800 1.00 94.88 93 ALA A N 1
ATOM 693 C CA . ALA A 1 93 ? 3.941 2.365 -6.480 1.00 94.88 93 ALA A CA 1
ATOM 694 C C . ALA A 1 93 ? 2.708 3.281 -6.571 1.00 94.88 93 ALA A C 1
ATOM 696 O O . ALA A 1 93 ? 2.561 4.024 -7.555 1.00 94.88 93 ALA A O 1
ATOM 697 N N . PRO A 1 94 ? 1.831 3.267 -5.555 1.00 94.75 94 PRO A N 1
ATOM 698 C CA . PRO A 1 94 ? 0.717 4.197 -5.479 1.00 94.75 94 PRO A CA 1
ATOM 699 C C . PRO A 1 94 ? 1.191 5.645 -5.584 1.00 94.75 94 PRO A C 1
ATOM 701 O O . PRO A 1 94 ? 2.281 6.007 -5.109 1.00 94.75 94 PRO A O 1
ATOM 704 N N . ASN A 1 95 ? 0.368 6.480 -6.216 1.00 92.12 95 ASN A N 1
ATOM 705 C CA . ASN A 1 95 ? 0.636 7.904 -6.310 1.00 92.12 95 ASN A CA 1
ATOM 706 C C . ASN A 1 95 ? 0.770 8.499 -4.899 1.00 92.12 95 ASN A C 1
ATOM 708 O O . ASN A 1 95 ? -0.038 8.214 -4.016 1.00 92.12 95 ASN A O 1
ATOM 712 N N . GLN A 1 96 ? 1.774 9.352 -4.680 1.00 92.94 96 GLN A N 1
ATOM 713 C CA . GLN A 1 96 ? 2.026 9.941 -3.360 1.00 92.94 96 GLN A CA 1
ATOM 714 C C . GLN A 1 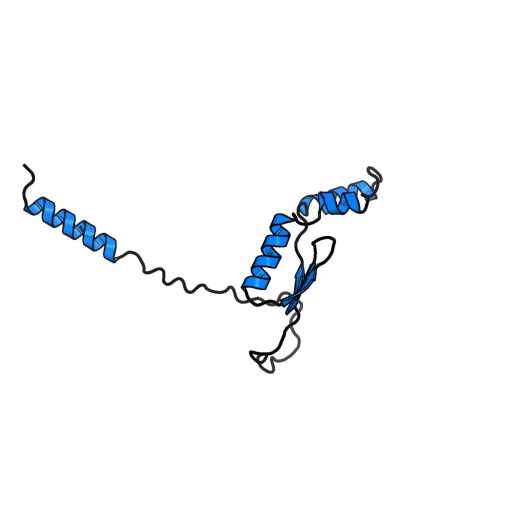96 ? 0.807 10.698 -2.809 1.00 92.94 96 GLN A C 1
ATOM 716 O O . GLN A 1 96 ? 0.528 10.621 -1.614 1.00 92.94 96 GLN A O 1
ATOM 721 N N . SER A 1 97 ? 0.080 11.427 -3.659 1.00 93.31 97 SER A N 1
ATOM 722 C CA . SER A 1 97 ? -1.100 12.187 -3.244 1.00 93.31 97 SER A CA 1
ATOM 723 C C . SER A 1 97 ? -2.251 11.271 -2.844 1.00 93.31 97 SER A C 1
ATOM 725 O O . SER A 1 97 ? -2.920 11.544 -1.851 1.00 93.31 97 SER A O 1
ATOM 727 N N . GLU A 1 98 ? -2.475 10.186 -3.586 1.00 90.00 98 GLU A N 1
ATOM 728 C CA . GLU A 1 98 ? -3.515 9.201 -3.264 1.00 90.00 98 GLU A CA 1
ATOM 729 C C . GLU A 1 98 ? -3.178 8.470 -1.965 1.00 90.00 98 GLU A C 1
ATOM 731 O O . GLU A 1 98 ? -4.015 8.371 -1.070 1.00 90.00 98 GLU A O 1
ATOM 736 N N . PHE A 1 99 ? -1.921 8.049 -1.820 1.00 95.38 99 PHE A N 1
ATOM 737 C CA . PHE A 1 99 ? -1.414 7.397 -0.618 1.00 95.38 99 PHE A CA 1
ATOM 738 C C . PHE A 1 99 ? -1.573 8.282 0.628 1.00 95.38 99 PHE A C 1
ATOM 740 O O . PHE A 1 99 ? -2.109 7.848 1.649 1.00 95.38 99 PHE A O 1
ATOM 747 N N . ASN A 1 100 ? -1.196 9.560 0.527 1.00 95.56 100 ASN A N 1
ATOM 748 C CA . ASN A 1 100 ? -1.401 10.535 1.599 1.00 95.56 100 ASN A CA 1
ATOM 749 C C . ASN A 1 100 ? -2.893 10.767 1.892 1.00 95.56 100 ASN A C 1
ATOM 751 O O . ASN A 1 100 ? -3.264 10.980 3.045 1.00 95.56 100 ASN A O 1
ATOM 755 N N . GLY A 1 101 ? -3.749 10.706 0.869 1.00 95.56 101 GLY A N 1
ATOM 756 C CA . GLY A 1 101 ? -5.201 10.776 1.021 1.00 95.56 101 GLY A CA 1
ATOM 757 C C . GLY A 1 101 ? -5.755 9.628 1.865 1.00 95.56 101 GLY A C 1
ATOM 758 O O . GLY A 1 101 ? -6.56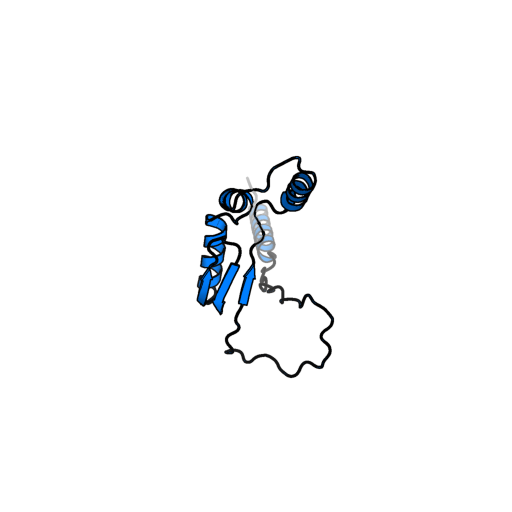2 9.869 2.763 1.00 95.56 101 GLY A O 1
ATOM 759 N N . VAL A 1 102 ? -5.273 8.400 1.648 1.00 95.56 102 VAL A N 1
ATOM 760 C CA . VAL A 1 102 ? -5.642 7.230 2.465 1.00 95.56 102 VAL A CA 1
ATOM 761 C C . VAL A 1 102 ? -5.163 7.395 3.907 1.00 95.56 102 VAL A C 1
ATOM 763 O O . VAL A 1 102 ? -5.946 7.197 4.832 1.00 95.56 102 VAL A O 1
ATOM 766 N N . ILE A 1 103 ? -3.919 7.834 4.117 1.00 96.88 103 ILE A N 1
ATOM 767 C CA . ILE A 1 103 ? -3.386 8.134 5.457 1.00 96.88 103 ILE A CA 1
ATOM 768 C C . ILE A 1 103 ? -4.266 9.153 6.188 1.00 96.88 103 ILE A C 1
ATOM 770 O O . ILE A 1 103 ? -4.630 8.954 7.348 1.00 96.88 103 ILE A O 1
ATOM 774 N N . HIS A 1 104 ? -4.621 10.246 5.514 1.00 97.25 104 HIS A N 1
ATOM 775 C CA . HIS A 1 104 ? -5.472 11.280 6.090 1.00 97.25 104 HIS A CA 1
ATOM 776 C C . HIS A 1 104 ? -6.856 10.729 6.447 1.00 97.25 104 HIS A C 1
ATOM 778 O O . HIS A 1 104 ? -7.350 10.991 7.542 1.00 97.25 104 HIS A O 1
ATOM 784 N N . PHE A 1 105 ? -7.459 9.942 5.553 1.00 96.56 105 PHE A N 1
ATOM 785 C CA . PHE A 1 105 ? -8.739 9.287 5.802 1.00 96.56 105 PHE A CA 1
ATOM 786 C C . PHE A 1 105 ? -8.681 8.371 7.029 1.00 96.56 105 PHE A C 1
ATOM 788 O O . PHE A 1 105 ? -9.549 8.463 7.891 1.00 96.56 105 PHE A O 1
ATOM 795 N N . LEU A 1 106 ? -7.661 7.518 7.149 1.00 95.62 106 LEU A N 1
ATOM 796 C CA . LEU A 1 106 ? -7.525 6.607 8.289 1.00 95.62 106 LEU A CA 1
ATOM 797 C C . LEU A 1 106 ? -7.410 7.385 9.606 1.00 95.62 106 LEU A C 1
ATOM 799 O O . LEU A 1 106 ? -8.198 7.158 10.526 1.00 95.62 106 LEU A O 1
ATOM 803 N N . ASN A 1 107 ? -6.518 8.376 9.663 1.00 96.00 107 ASN A N 1
ATOM 804 C CA . ASN A 1 107 ? -6.362 9.222 10.848 1.00 96.00 107 ASN A CA 1
ATOM 805 C C . ASN A 1 107 ? -7.659 9.970 11.208 1.00 96.00 107 ASN A C 1
ATOM 807 O O . ASN A 1 107 ? -8.026 10.040 12.380 1.00 96.00 107 ASN A O 1
ATOM 811 N N . SER A 1 108 ? -8.389 10.508 10.220 1.00 97.00 108 SER A N 1
ATOM 812 C CA . SER A 1 108 ? -9.644 11.229 10.476 1.00 97.00 108 SER A CA 1
ATOM 813 C C . SER A 1 108 ? -10.772 10.325 10.980 1.00 97.00 108 SER A C 1
ATOM 815 O O . SER A 1 108 ? -11.745 10.827 11.535 1.00 97.00 108 SER A O 1
ATOM 817 N N . HIS A 1 109 ? -10.655 9.009 10.784 1.00 92.94 109 HIS A N 1
ATOM 818 C CA . HIS A 1 109 ? -11.602 8.001 11.265 1.00 92.94 109 HIS A CA 1
ATOM 819 C C . HIS A 1 109 ? -11.127 7.299 12.545 1.00 92.94 109 HIS A C 1
ATOM 821 O O . HIS A 1 109 ? -11.709 6.294 12.942 1.00 92.94 109 HIS A O 1
ATOM 827 N N . GLY A 1 110 ? -10.109 7.848 13.215 1.00 92.12 110 GLY A N 1
ATOM 828 C CA . GLY A 1 110 ? -9.665 7.389 14.529 1.00 92.12 110 GLY A CA 1
ATOM 829 C C . GLY A 1 110 ? -8.625 6.274 14.507 1.00 92.12 110 GLY A C 1
ATOM 830 O O . GLY A 1 110 ? -8.224 5.840 15.583 1.00 92.12 110 GLY A O 1
ATOM 831 N N . PHE A 1 111 ? -8.151 5.850 13.331 1.00 94.12 111 PHE A N 1
ATOM 832 C CA . PHE A 1 111 ? -7.028 4.920 13.253 1.00 94.12 111 PHE A CA 1
ATOM 833 C C . PHE A 1 111 ? -5.734 5.611 13.668 1.00 94.12 111 PHE A C 1
ATOM 835 O O . PHE A 1 111 ? -5.415 6.711 13.208 1.00 94.12 111 PHE A O 1
ATOM 842 N N . LYS A 1 112 ? -4.941 4.927 14.482 1.00 95.38 112 LYS A N 1
ATOM 843 C CA . LYS A 1 112 ? -3.575 5.301 14.808 1.00 95.38 112 LYS A CA 1
ATOM 844 C C . LYS A 1 112 ? -2.618 4.545 13.901 1.00 95.38 112 LYS A C 1
ATOM 846 O O . LYS A 1 112 ? -2.370 3.353 14.076 1.00 95.38 112 LYS A O 1
ATOM 851 N N . ILE A 1 113 ? -2.041 5.264 12.945 1.00 96.44 113 ILE A N 1
ATOM 852 C CA . ILE A 1 113 ? -1.025 4.708 12.051 1.00 96.44 113 ILE A CA 1
ATOM 853 C C . ILE A 1 113 ? 0.271 4.489 12.829 1.00 96.44 113 ILE A C 1
ATOM 855 O O . ILE A 1 113 ? 0.787 5.393 13.487 1.00 96.44 113 ILE A O 1
ATOM 859 N N . VAL A 1 114 ? 0.805 3.280 12.725 1.00 96.62 114 VAL A N 1
ATOM 860 C CA . VAL A 1 114 ? 2.031 2.842 13.409 1.00 96.62 114 VAL A CA 1
ATOM 861 C C . VAL A 1 114 ? 3.143 2.483 12.436 1.00 96.62 114 VAL A C 1
ATOM 863 O O . VAL A 1 114 ? 4.314 2.546 12.804 1.00 96.62 114 VAL A O 1
ATOM 866 N N . TYR A 1 115 ? 2.794 2.154 11.192 1.00 96.62 115 TYR A N 1
ATOM 867 C CA . TYR A 1 115 ? 3.759 1.890 10.139 1.00 96.62 115 TYR A CA 1
ATOM 868 C C . TYR A 1 115 ? 3.226 2.301 8.765 1.00 96.62 115 TYR A C 1
ATOM 870 O O . TYR A 1 115 ? 2.036 2.199 8.468 1.00 96.62 115 TYR A O 1
ATOM 878 N N . VAL A 1 116 ? 4.151 2.769 7.930 1.00 96.62 116 VAL A N 1
ATOM 879 C CA . VAL A 1 116 ? 3.950 3.129 6.528 1.00 96.62 116 VAL A CA 1
ATOM 880 C C . VAL A 1 116 ? 5.114 2.542 5.747 1.00 96.62 116 VAL A C 1
ATOM 882 O O . VAL A 1 116 ? 6.274 2.800 6.084 1.00 96.62 116 VAL A O 1
ATOM 885 N N . SER A 1 117 ? 4.823 1.766 4.706 1.00 94.50 117 SER A N 1
ATOM 886 C CA . SER A 1 117 ? 5.877 1.176 3.893 1.00 94.50 117 SER A CA 1
ATOM 887 C C . SER A 1 117 ? 6.533 2.226 2.977 1.00 94.50 117 SER A C 1
ATOM 889 O O . SER A 1 117 ? 5.836 3.052 2.380 1.00 94.50 117 SER A O 1
ATOM 891 N N . PRO A 1 118 ? 7.874 2.220 2.819 1.00 92.00 118 PRO A N 1
ATOM 892 C CA . PRO A 1 118 ? 8.571 3.175 1.946 1.00 92.00 118 PRO A CA 1
ATOM 893 C C . PRO A 1 118 ? 8.149 3.095 0.471 1.00 92.00 118 PRO A C 1
ATOM 895 O O . PRO A 1 118 ? 8.240 4.075 -0.266 1.00 92.00 118 PRO A O 1
ATOM 898 N N . ASP A 1 119 ? 7.681 1.922 0.044 1.00 93.94 119 ASP A N 1
ATOM 899 C CA . ASP A 1 119 ? 7.181 1.633 -1.302 1.00 93.94 119 ASP A CA 1
ATOM 900 C C . ASP A 1 119 ? 5.705 2.025 -1.515 1.00 93.94 119 ASP A C 1
ATOM 902 O O . ASP A 1 119 ? 5.205 1.927 -2.635 1.00 93.94 119 ASP A O 1
ATOM 906 N N . ARG A 1 120 ? 5.033 2.524 -0.465 1.00 95.31 120 ARG A N 1
ATOM 907 C CA . ARG A 1 120 ? 3.638 2.994 -0.453 1.00 95.31 120 ARG A CA 1
ATOM 908 C C . ARG A 1 120 ? 2.580 1.920 -0.710 1.00 95.31 120 ARG A C 1
ATOM 910 O O . ARG A 1 120 ? 1.443 2.258 -1.022 1.00 95.31 120 ARG A O 1
ATOM 917 N N . PHE A 1 121 ? 2.907 0.641 -0.553 1.00 95.00 121 PHE A N 1
ATOM 918 C CA . PHE A 1 121 ? 1.942 -0.450 -0.721 1.00 95.00 121 PHE A CA 1
ATOM 919 C C . PHE A 1 121 ? 1.210 -0.863 0.558 1.00 95.00 121 PHE A C 1
ATOM 921 O O . PHE A 1 121 ? 0.160 -1.496 0.457 1.00 95.00 121 PHE A O 1
ATOM 928 N N . SER A 1 122 ? 1.728 -0.519 1.739 1.00 96.06 122 SER A N 1
ATOM 929 C CA . SER A 1 122 ? 1.164 -0.934 3.025 1.00 96.06 122 SER A CA 1
ATOM 930 C C . SER A 1 122 ? 1.086 0.222 4.020 1.00 96.06 122 SER A C 1
ATOM 932 O O . SER A 1 122 ? 2.026 1.009 4.177 1.00 96.06 122 SER A O 1
ATOM 934 N N . ILE A 1 123 ? -0.043 0.292 4.718 1.00 97.44 123 ILE A N 1
ATOM 935 C CA . ILE A 1 123 ? -0.253 1.116 5.908 1.00 97.44 123 ILE A CA 1
ATOM 936 C C . ILE A 1 123 ? -0.741 0.185 7.009 1.00 97.44 123 ILE A C 1
ATOM 938 O O . ILE A 1 123 ? -1.639 -0.624 6.784 1.00 97.44 123 ILE A O 1
ATOM 942 N N . GLU A 1 124 ? -0.188 0.314 8.206 1.00 96.50 124 GLU A N 1
ATOM 943 C CA . GLU A 1 124 ? -0.608 -0.481 9.357 1.00 96.50 124 GLU A CA 1
ATOM 944 C C . GLU A 1 124 ? -1.003 0.433 10.510 1.00 96.50 124 GLU A C 1
ATOM 946 O O . GLU A 1 124 ? -0.412 1.502 10.718 1.00 96.50 124 GLU A O 1
ATOM 951 N N . GLY A 1 125 ? -2.019 0.014 11.256 1.00 94.88 125 GLY A N 1
ATOM 952 C CA . GLY A 1 125 ? -2.572 0.771 12.371 1.00 94.88 125 GLY A CA 1
ATOM 953 C C . GLY A 1 125 ? -3.652 0.002 13.117 1.00 94.88 125 GLY A C 1
ATOM 954 O O . GLY A 1 125 ? -3.970 -1.137 12.774 1.00 94.88 125 GLY A O 1
ATOM 955 N N . TYR A 1 126 ? -4.203 0.640 14.141 1.00 90.62 126 TYR A N 1
ATOM 956 C CA . TYR A 1 126 ? -5.326 0.149 14.940 1.00 90.62 126 TYR A CA 1
ATOM 957 C C . TYR A 1 126 ? -6.261 1.286 15.334 1.00 90.62 126 TYR A C 1
ATOM 959 O O . TYR A 1 126 ? -5.816 2.455 15.256 1.00 90.62 126 TYR A O 1
#

pLDDT: mean 80.97, std 18.57, range [38.44, 97.44]